Protein AF-A0A7S0AN66-F1 (afdb_monomer_lite)

Radius of gyration: 17.44 Å; chains: 1; bounding box: 39×34×51 Å

Secondary structure (DSSP, 8-state):
-HHHHHTT-PPP-EEEEEEHHHHHHHHHHHHHHHHH-TTT----PPPEEEE------EE--HHHHTTS-----TTEEEEE---HHHHHHHHHHHHHHHTS-S-EEETTTTTT---SEEEEETTTEE---

pLDDT: mean 70.66, std 13.12, range [31.66, 90.0]

Structure (mmCIF, N/CA/C/O backbone):
data_AF-A0A7S0AN66-F1
#
_entry.id   AF-A0A7S0AN66-F1
#
loop_
_atom_site.group_PDB
_atom_site.id
_atom_site.type_symbol
_atom_site.label_atom_id
_atom_site.label_alt_id
_atom_site.label_comp_id
_atom_site.label_asym_id
_atom_site.label_entity_id
_atom_site.label_seq_id
_atom_site.pdbx_PDB_ins_code
_atom_site.Cartn_x
_atom_site.Cartn_y
_atom_site.Cartn_z
_atom_site.occupancy
_atom_site.B_iso_or_equiv
_atom_site.auth_seq_id
_atom_site.auth_comp_id
_atom_site.auth_asym_id
_atom_site.auth_atom_id
_atom_site.pdbx_PDB_model_num
ATOM 1 N N . THR A 1 1 ? 15.566 14.091 -28.778 1.00 51.56 1 THR A N 1
ATOM 2 C CA . THR A 1 1 ? 14.570 13.090 -28.335 1.00 51.56 1 THR A CA 1
ATOM 3 C C . THR A 1 1 ? 14.734 12.847 -26.845 1.00 51.56 1 THR A C 1
ATOM 5 O O . THR A 1 1 ? 15.874 12.754 -26.394 1.00 51.56 1 THR A O 1
ATOM 8 N N . ILE A 1 2 ? 13.638 12.796 -26.076 1.00 57.78 2 ILE A N 1
ATOM 9 C CA . ILE A 1 2 ? 13.640 12.518 -24.620 1.00 57.78 2 ILE A CA 1
ATOM 10 C C . ILE A 1 2 ? 14.412 11.225 -24.291 1.00 57.78 2 ILE A C 1
ATOM 12 O O . ILE A 1 2 ? 15.132 11.173 -23.294 1.00 57.78 2 ILE A O 1
ATOM 16 N N . ASP A 1 3 ? 14.402 10.261 -25.212 1.00 53.38 3 ASP A N 1
ATOM 17 C CA . ASP A 1 3 ? 15.119 8.985 -25.121 1.00 53.38 3 ASP A CA 1
ATOM 18 C C . ASP A 1 3 ? 16.620 9.116 -24.833 1.00 53.38 3 ASP A C 1
ATOM 20 O O . ASP A 1 3 ? 17.189 8.296 -24.112 1.00 53.38 3 ASP A O 1
ATOM 24 N N . HIS A 1 4 ? 17.292 10.162 -25.333 1.00 57.22 4 HIS A N 1
ATOM 25 C CA . HIS A 1 4 ? 18.721 10.334 -25.060 1.00 57.22 4 HIS A CA 1
ATOM 26 C C . HIS A 1 4 ? 18.990 10.820 -23.627 1.00 57.22 4 HIS A C 1
ATOM 28 O O . HIS A 1 4 ? 20.020 10.470 -23.048 1.00 57.22 4 HIS A O 1
ATOM 34 N N . ARG A 1 5 ? 18.057 11.581 -23.036 1.00 57.78 5 ARG A N 1
ATOM 35 C CA . ARG A 1 5 ? 18.139 12.050 -21.643 1.00 57.78 5 ARG A CA 1
ATOM 36 C C . ARG A 1 5 ? 17.802 10.935 -20.651 1.00 57.78 5 ARG A C 1
ATOM 38 O O . ARG A 1 5 ? 18.438 10.852 -19.605 1.00 57.78 5 ARG A O 1
ATOM 45 N N . LEU A 1 6 ? 16.892 10.031 -21.015 1.00 56.91 6 LEU A N 1
ATOM 46 C CA . LEU A 1 6 ? 16.516 8.872 -20.198 1.00 56.91 6 LEU A CA 1
ATOM 47 C C . LEU A 1 6 ? 17.635 7.831 -20.049 1.00 56.91 6 LEU A C 1
ATOM 49 O O . LEU A 1 6 ? 17.667 7.132 -19.044 1.00 56.91 6 LEU A O 1
ATOM 53 N N . LYS A 1 7 ? 18.610 7.774 -20.972 1.00 57.66 7 LYS A N 1
ATOM 54 C CA . LYS A 1 7 ? 19.807 6.915 -20.823 1.00 57.66 7 LYS A CA 1
ATOM 55 C C . LYS A 1 7 ? 20.649 7.233 -19.579 1.00 57.66 7 LYS A C 1
ATOM 57 O O . LYS A 1 7 ? 21.447 6.396 -19.175 1.00 57.66 7 LYS A O 1
ATOM 62 N N . LYS A 1 8 ? 20.495 8.425 -18.988 1.00 66.31 8 LYS A N 1
ATOM 63 C CA . LYS A 1 8 ? 21.171 8.828 -17.741 1.00 66.31 8 LYS A CA 1
ATOM 64 C C . LYS A 1 8 ? 20.313 8.621 -16.488 1.00 66.31 8 LYS A C 1
ATOM 66 O O . LYS A 1 8 ? 20.788 8.888 -15.391 1.00 66.31 8 LYS A O 1
ATOM 71 N N . VAL A 1 9 ? 19.064 8.176 -16.637 1.00 67.75 9 VAL A N 1
ATOM 72 C CA . VAL A 1 9 ? 18.146 7.949 -15.518 1.00 67.75 9 VAL A CA 1
ATOM 73 C C . VAL A 1 9 ? 18.221 6.484 -15.112 1.00 67.75 9 VAL A C 1
ATOM 75 O O . VAL A 1 9 ? 17.801 5.591 -15.849 1.00 67.75 9 VAL A O 1
ATOM 78 N N . VAL A 1 10 ? 18.760 6.236 -13.921 1.00 69.56 10 VAL A N 1
ATOM 79 C CA . VAL A 1 10 ? 18.751 4.905 -13.313 1.00 69.56 10 VAL A CA 1
ATOM 80 C C . VAL A 1 10 ? 17.406 4.712 -12.624 1.00 69.56 10 VAL A C 1
ATOM 82 O O . VAL A 1 10 ? 17.016 5.511 -11.779 1.00 69.56 10 VAL A O 1
ATOM 85 N N . ASN A 1 11 ? 16.694 3.653 -13.000 1.00 71.00 11 ASN A N 1
ATOM 86 C CA . ASN A 1 11 ? 15.450 3.270 -12.345 1.00 71.00 11 ASN A CA 1
ATOM 87 C C . ASN A 1 11 ? 15.750 2.152 -11.352 1.00 71.00 11 ASN A C 1
ATOM 89 O O . ASN A 1 11 ? 16.244 1.095 -11.752 1.00 71.00 11 ASN A O 1
ATOM 93 N N . LEU A 1 12 ? 15.424 2.374 -10.083 1.00 76.75 12 LEU A N 1
ATOM 94 C CA . LEU A 1 12 ? 15.385 1.302 -9.098 1.00 76.75 12 LEU A CA 1
ATOM 95 C C . LEU A 1 12 ? 14.213 0.386 -9.464 1.00 76.75 12 LEU A C 1
ATOM 97 O O . LEU A 1 12 ? 13.079 0.836 -9.569 1.00 76.75 12 LEU A O 1
ATOM 101 N N . ARG A 1 13 ? 14.508 -0.882 -9.760 1.00 82.81 13 ARG A N 1
ATOM 102 C CA . ARG A 1 13 ? 13.503 -1.874 -10.193 1.00 82.81 13 ARG A CA 1
ATOM 103 C C . ARG A 1 13 ? 13.277 -2.987 -9.183 1.00 82.81 13 ARG A C 1
ATOM 105 O O . ARG A 1 13 ? 12.406 -3.824 -9.396 1.00 82.81 13 ARG A O 1
ATOM 112 N N . VAL A 1 14 ? 14.090 -3.022 -8.135 1.00 84.25 14 VAL A N 1
ATOM 113 C CA . VAL A 1 14 ? 14.083 -4.082 -7.135 1.00 84.25 14 VAL A CA 1
ATOM 114 C C . VAL A 1 14 ? 13.731 -3.465 -5.795 1.00 84.25 14 VAL A C 1
ATOM 116 O O . VAL A 1 14 ? 14.448 -2.597 -5.299 1.00 84.25 14 VAL A O 1
ATOM 119 N N . ASN A 1 15 ? 12.626 -3.929 -5.227 1.00 81.94 15 ASN A N 1
ATOM 120 C CA . ASN A 1 15 ? 12.164 -3.558 -3.908 1.00 81.94 15 ASN A CA 1
ATOM 121 C C . ASN A 1 15 ? 12.610 -4.635 -2.909 1.00 81.94 15 ASN A C 1
ATOM 123 O O . ASN A 1 15 ? 12.195 -5.795 -2.978 1.00 81.94 15 ASN A O 1
ATOM 127 N N . TYR A 1 16 ? 13.498 -4.252 -1.996 1.00 83.25 16 TYR A N 1
ATOM 128 C CA . TYR A 1 16 ? 14.063 -5.152 -0.984 1.00 83.25 16 TYR A CA 1
ATOM 129 C C . TYR A 1 16 ? 13.206 -5.236 0.284 1.00 83.25 16 TYR A C 1
ATOM 131 O O . TYR A 1 16 ? 13.480 -6.051 1.160 1.00 83.25 16 TYR A O 1
ATOM 139 N N . ARG A 1 17 ? 12.190 -4.377 0.395 1.00 80.62 17 ARG A N 1
ATOM 140 C CA . ARG A 1 17 ? 11.507 -4.074 1.656 1.00 80.62 17 ARG A CA 1
ATOM 141 C C . ARG A 1 17 ? 10.057 -4.545 1.638 1.00 80.62 17 ARG A C 1
ATOM 143 O O . ARG A 1 17 ? 9.596 -5.195 2.572 1.00 80.62 17 ARG A O 1
ATOM 150 N N . THR A 1 18 ? 9.384 -4.300 0.520 1.00 82.62 18 THR A N 1
ATOM 151 C CA . THR A 1 18 ? 7.982 -4.647 0.279 1.00 82.62 18 THR A CA 1
ATOM 152 C C . THR A 1 18 ? 7.837 -6.119 -0.098 1.00 82.62 18 THR A C 1
ATOM 154 O O . THR A 1 18 ? 8.640 -6.657 -0.864 1.00 82.62 18 THR A O 1
ATOM 157 N N . THR A 1 19 ? 6.790 -6.776 0.405 1.00 84.88 19 THR A N 1
ATOM 158 C CA . THR A 1 19 ? 6.455 -8.142 -0.012 1.00 84.88 19 THR A CA 1
ATOM 159 C C . THR A 1 19 ? 5.903 -8.168 -1.438 1.00 84.88 19 THR A C 1
ATOM 161 O O . THR A 1 19 ? 5.324 -7.201 -1.939 1.00 84.88 19 THR A O 1
ATOM 164 N N . LYS A 1 20 ? 6.061 -9.308 -2.108 1.00 84.69 20 LYS A N 1
ATOM 165 C CA . LYS A 1 20 ? 5.606 -9.528 -3.485 1.00 84.69 20 LYS A CA 1
ATOM 166 C C . LYS A 1 20 ? 4.133 -9.195 -3.717 1.00 84.69 20 LYS A C 1
ATOM 168 O O . LYS A 1 20 ? 3.804 -8.629 -4.758 1.00 84.69 20 LYS A O 1
ATOM 173 N N . ASP A 1 21 ? 3.262 -9.507 -2.765 1.00 82.81 21 ASP A N 1
ATOM 174 C CA . ASP A 1 21 ? 1.823 -9.286 -2.902 1.00 82.81 21 ASP A CA 1
ATOM 175 C C . ASP A 1 21 ? 1.427 -7.817 -2.758 1.00 82.81 21 ASP A C 1
ATOM 177 O O . ASP A 1 21 ? 0.683 -7.310 -3.599 1.00 82.81 21 ASP A O 1
ATOM 181 N N . ILE A 1 22 ? 1.995 -7.103 -1.780 1.00 82.88 22 ILE A N 1
ATOM 182 C CA . ILE A 1 22 ? 1.806 -5.649 -1.653 1.00 82.88 22 ILE A CA 1
ATOM 183 C C . ILE A 1 22 ? 2.322 -4.959 -2.921 1.00 82.88 22 ILE A C 1
ATOM 185 O O . ILE A 1 22 ? 1.635 -4.125 -3.513 1.00 82.88 22 ILE A O 1
ATOM 189 N N . LEU A 1 23 ? 3.490 -5.375 -3.424 1.00 86.56 23 LEU A N 1
ATOM 190 C CA . LEU A 1 23 ? 4.045 -4.800 -4.644 1.00 86.56 23 LEU A CA 1
ATOM 191 C C . LEU A 1 23 ? 3.202 -5.120 -5.889 1.00 86.56 23 LEU A C 1
ATOM 193 O O . LEU A 1 23 ? 3.103 -4.308 -6.812 1.00 86.56 23 LEU A O 1
ATOM 197 N N . LYS A 1 24 ? 2.562 -6.291 -5.935 1.00 86.31 24 LYS A N 1
ATOM 198 C CA . LYS A 1 24 ? 1.619 -6.644 -7.001 1.00 86.31 24 LYS A CA 1
ATOM 199 C C . LYS A 1 24 ? 0.404 -5.716 -6.990 1.00 86.31 24 LYS A C 1
ATOM 201 O O . LYS A 1 24 ? 0.005 -5.253 -8.058 1.00 86.31 24 LYS A O 1
ATOM 206 N N . VAL A 1 25 ? -0.149 -5.414 -5.813 1.00 84.75 25 VAL A N 1
ATOM 207 C CA . VAL A 1 25 ? -1.238 -4.435 -5.666 1.00 84.75 25 VAL A CA 1
ATOM 208 C C . VAL A 1 25 ? -0.781 -3.055 -6.146 1.00 84.75 25 VAL A C 1
ATOM 210 O O . VAL A 1 25 ? -1.435 -2.475 -7.011 1.00 84.75 25 VAL A O 1
ATOM 213 N N . ALA A 1 26 ? 0.381 -2.574 -5.696 1.00 84.25 26 ALA A N 1
ATOM 214 C CA . ALA A 1 26 ? 0.923 -1.276 -6.106 1.00 84.25 26 ALA A CA 1
ATOM 215 C C . ALA A 1 26 ? 1.132 -1.172 -7.632 1.00 84.25 26 ALA A C 1
ATOM 217 O O . ALA A 1 26 ? 0.709 -0.205 -8.269 1.00 84.25 26 ALA A O 1
ATOM 218 N N . ASN A 1 27 ? 1.708 -2.206 -8.254 1.00 87.81 27 ASN A N 1
ATOM 219 C CA . ASN A 1 27 ? 1.865 -2.274 -9.709 1.00 87.81 27 ASN A CA 1
ATOM 220 C C . ASN A 1 27 ? 0.511 -2.234 -10.446 1.00 87.81 27 ASN A C 1
ATOM 222 O O . ASN A 1 27 ? 0.407 -1.607 -11.502 1.00 87.81 27 ASN A O 1
ATOM 226 N N . ASN A 1 28 ? -0.533 -2.867 -9.901 1.00 87.94 28 ASN A N 1
ATOM 227 C CA . ASN A 1 28 ? -1.877 -2.824 -10.483 1.00 87.94 28 ASN A CA 1
ATOM 228 C C . ASN A 1 28 ? -2.519 -1.434 -10.360 1.00 87.94 28 ASN A C 1
ATOM 230 O O . ASN A 1 28 ? -3.167 -0.984 -11.306 1.00 87.94 28 ASN A O 1
ATOM 234 N N . VAL A 1 29 ? -2.314 -0.730 -9.240 1.00 85.88 29 VAL A N 1
ATOM 235 C CA . VAL A 1 29 ? -2.763 0.664 -9.077 1.00 85.88 29 VAL A CA 1
ATOM 236 C C . VAL A 1 29 ? -2.130 1.553 -10.147 1.00 85.88 29 VAL A C 1
ATOM 238 O O . VAL A 1 29 ? -2.837 2.319 -10.803 1.00 85.88 29 VAL A O 1
ATOM 241 N N . ILE A 1 30 ? -0.828 1.394 -10.410 1.00 86.00 30 ILE A N 1
ATOM 242 C CA . ILE A 1 30 ? -0.126 2.115 -11.486 1.00 86.00 30 ILE A CA 1
ATOM 243 C C . ILE A 1 30 ? -0.729 1.789 -12.859 1.00 86.00 30 ILE A C 1
ATOM 245 O O . ILE A 1 30 ? -0.926 2.694 -13.671 1.00 86.00 30 ILE A O 1
ATOM 249 N N . ASP A 1 31 ? -1.042 0.521 -13.137 1.00 87.25 31 ASP A N 1
ATOM 250 C CA . ASP A 1 31 ? -1.662 0.123 -14.406 1.00 87.25 31 ASP A CA 1
ATOM 251 C C . ASP A 1 31 ? -3.042 0.775 -14.601 1.00 87.25 31 ASP A C 1
ATOM 253 O O . ASP A 1 31 ? -3.357 1.250 -15.695 1.00 87.25 31 ASP A O 1
ATOM 257 N N . VAL A 1 32 ? -3.861 0.836 -13.546 1.00 88.31 32 VAL A N 1
ATOM 258 C CA . VAL A 1 32 ? -5.161 1.528 -13.568 1.00 88.31 32 VAL A CA 1
ATOM 259 C C . VAL A 1 32 ? -4.971 3.033 -13.757 1.00 88.31 32 VAL A C 1
ATOM 261 O O . VAL A 1 32 ? -5.633 3.634 -14.606 1.00 88.31 32 VAL A O 1
ATOM 264 N N . ALA A 1 33 ? -4.035 3.641 -13.027 1.00 84.81 33 ALA A N 1
ATOM 265 C CA . ALA A 1 33 ? -3.742 5.065 -13.123 1.00 84.81 33 ALA A CA 1
ATOM 266 C C . ALA A 1 33 ? -3.265 5.452 -14.531 1.00 84.81 33 ALA A C 1
ATOM 268 O O . ALA A 1 33 ? -3.733 6.447 -15.077 1.00 84.81 33 ALA A O 1
ATOM 269 N N . LYS A 1 34 ? -2.422 4.633 -15.173 1.00 87.25 34 LYS A N 1
ATOM 270 C CA . LYS A 1 34 ? -1.991 4.842 -16.567 1.00 87.25 34 LYS A CA 1
ATOM 271 C C . LYS A 1 34 ? -3.149 4.789 -17.556 1.00 87.25 34 LYS A C 1
ATOM 273 O O . LYS A 1 34 ? -3.183 5.583 -18.489 1.00 87.25 34 LYS A O 1
ATOM 278 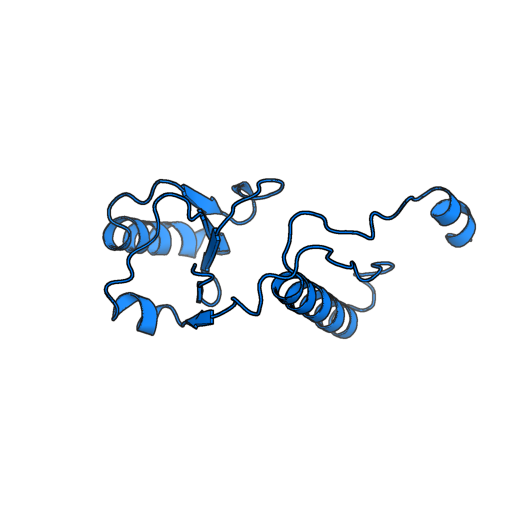N N . LYS A 1 35 ? -4.104 3.873 -17.364 1.00 88.06 35 LYS A N 1
ATOM 279 C CA . LYS A 1 35 ? -5.303 3.796 -18.216 1.00 88.06 35 LYS A CA 1
ATOM 280 C C . LYS A 1 35 ? -6.194 5.026 -18.050 1.00 88.06 35 LYS A C 1
ATOM 282 O O . LYS A 1 35 ? -6.742 5.510 -19.034 1.00 88.06 35 LYS A O 1
ATOM 287 N N . LYS A 1 36 ? -6.341 5.521 -16.818 1.00 90.00 36 LYS A N 1
ATOM 288 C CA . LYS A 1 36 ? -7.223 6.652 -16.494 1.00 90.00 36 LYS A CA 1
ATOM 289 C C . LYS A 1 36 ? -6.593 8.014 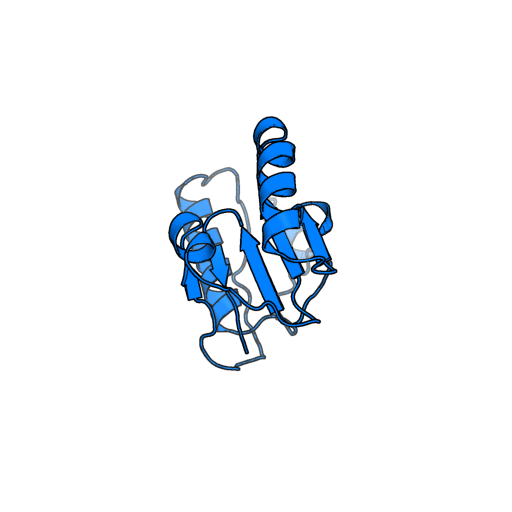-16.810 1.00 90.00 36 LYS A C 1
ATOM 291 O O . LYS A 1 36 ? -7.303 8.932 -17.206 1.00 90.00 36 LYS A O 1
ATOM 296 N N . PHE A 1 37 ? -5.273 8.133 -16.675 1.00 86.88 37 PHE A N 1
ATOM 297 C CA . PHE A 1 37 ? -4.510 9.372 -16.854 1.00 86.88 37 PHE A CA 1
ATOM 298 C C . PHE A 1 37 ? -3.296 9.158 -17.781 1.00 86.88 37 PHE A C 1
ATOM 300 O O . PHE A 1 37 ? -2.147 9.320 -17.359 1.00 86.88 37 PHE A O 1
ATOM 307 N N . PRO A 1 38 ? -3.517 8.811 -19.063 1.00 79.19 38 PRO A N 1
ATOM 308 C CA . PRO A 1 38 ? -2.455 8.359 -19.970 1.00 79.19 38 PRO A CA 1
ATOM 309 C C . PRO A 1 38 ? -1.356 9.399 -20.220 1.00 79.19 38 PRO A C 1
ATOM 311 O O . PRO A 1 38 ? -0.204 9.036 -20.438 1.00 79.19 38 PRO A O 1
ATOM 314 N N . ASN A 1 39 ? -1.682 10.691 -20.132 1.00 83.50 39 ASN A N 1
ATOM 315 C CA . ASN A 1 39 ? -0.727 11.780 -20.360 1.00 83.50 39 ASN A CA 1
ATOM 316 C C . ASN A 1 39 ? -0.008 12.245 -19.082 1.00 83.50 39 ASN A C 1
ATOM 318 O O . ASN A 1 39 ? 0.962 12.994 -19.174 1.00 83.50 39 ASN A O 1
ATOM 322 N N . ALA A 1 40 ? -0.472 11.820 -17.900 1.00 83.00 40 ALA A N 1
ATOM 323 C CA . ALA A 1 40 ? 0.117 12.210 -16.617 1.00 83.00 40 ALA A CA 1
ATOM 324 C C . ALA A 1 40 ? 1.266 11.280 -16.194 1.00 83.00 40 ALA A C 1
ATOM 326 O O . ALA A 1 40 ? 2.163 11.694 -15.465 1.00 83.00 40 ALA A O 1
ATOM 327 N N . ILE A 1 41 ? 1.260 10.027 -16.663 1.00 78.00 41 ILE A N 1
ATOM 328 C CA . ILE A 1 41 ? 2.240 9.004 -16.282 1.00 78.00 41 ILE A CA 1
ATOM 329 C C . ILE A 1 41 ? 3.019 8.578 -17.526 1.00 78.00 41 ILE A C 1
ATOM 331 O O . ILE A 1 41 ? 2.631 7.648 -18.228 1.00 78.00 41 ILE A O 1
ATOM 335 N N . GLN A 1 42 ? 4.140 9.251 -17.798 1.00 71.25 42 GLN A N 1
ATOM 336 C CA . GLN A 1 42 ? 4.953 8.958 -18.983 1.00 71.25 42 GLN A CA 1
ATOM 337 C C . GLN A 1 42 ? 5.684 7.619 -18.860 1.00 71.25 42 GLN A C 1
ATOM 339 O O . GLN A 1 42 ? 5.475 6.715 -19.669 1.00 71.25 42 GLN A O 1
ATOM 344 N N . HIS A 1 43 ? 6.550 7.469 -17.853 1.00 70.81 43 HIS A N 1
ATOM 345 C CA . HIS A 1 43 ? 7.433 6.311 -17.725 1.00 70.81 43 HIS A CA 1
ATOM 346 C C . HIS A 1 43 ? 7.506 5.824 -16.283 1.00 70.81 43 HIS A C 1
ATOM 348 O O . HIS A 1 43 ? 8.141 6.438 -15.435 1.00 70.81 43 HIS A O 1
ATOM 354 N N . VAL A 1 44 ? 6.878 4.676 -16.036 1.00 73.44 44 VAL A N 1
ATOM 355 C CA . VAL A 1 44 ? 7.008 3.920 -14.788 1.00 73.44 44 VAL A CA 1
ATOM 356 C C . VAL A 1 44 ? 7.201 2.462 -15.172 1.00 73.44 44 VAL A C 1
ATOM 358 O O . VAL A 1 44 ? 6.312 1.867 -15.793 1.00 73.44 44 VAL A O 1
ATOM 361 N N . ALA A 1 45 ? 8.375 1.913 -14.874 1.00 78.19 45 ALA A N 1
ATOM 362 C CA . ALA A 1 45 ? 8.623 0.483 -15.000 1.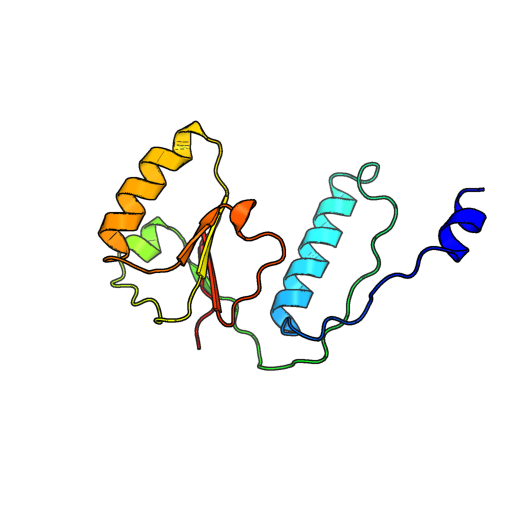00 78.19 45 ALA A CA 1
ATOM 363 C C . ALA A 1 45 ? 8.010 -0.233 -13.792 1.00 78.19 45 ALA A C 1
ATOM 365 O O . ALA A 1 45 ? 8.018 0.311 -12.693 1.00 78.19 45 ALA A O 1
ATOM 366 N N . LYS A 1 46 ? 7.488 -1.444 -13.996 1.00 82.50 46 LYS A N 1
ATOM 367 C CA . LYS A 1 46 ? 7.041 -2.272 -12.873 1.00 82.50 46 LYS A CA 1
ATOM 368 C C . LYS A 1 46 ? 8.244 -2.684 -12.034 1.00 82.50 46 LYS A C 1
ATOM 370 O O . LYS A 1 46 ? 9.269 -3.092 -12.587 1.00 82.50 46 LYS A O 1
ATOM 375 N N . GLU A 1 47 ? 8.095 -2.595 -10.723 1.00 85.56 47 GLU A N 1
ATOM 376 C CA . GLU A 1 47 ? 9.090 -3.078 -9.771 1.00 85.56 47 GLU A CA 1
ATOM 377 C C . GLU A 1 47 ? 8.896 -4.571 -9.484 1.00 85.56 47 GLU A C 1
ATOM 379 O O . GLU A 1 47 ? 7.807 -5.127 -9.665 1.00 85.56 47 GLU A O 1
ATOM 384 N N . GLN A 1 48 ? 9.961 -5.211 -9.004 1.00 86.12 48 GLN A N 1
ATOM 385 C CA . GLN A 1 48 ? 9.983 -6.597 -8.546 1.00 86.12 48 GLN A CA 1
ATOM 386 C C . GLN A 1 48 ? 10.386 -6.663 -7.072 1.00 86.12 48 GLN A C 1
ATOM 388 O O . GLN A 1 48 ? 11.275 -5.934 -6.640 1.00 86.12 48 GLN A O 1
ATOM 393 N N . ALA A 1 49 ? 9.757 -7.556 -6.310 1.00 85.38 49 ALA A N 1
ATOM 394 C CA . ALA A 1 49 ? 10.084 -7.794 -4.908 1.00 85.38 49 ALA A CA 1
ATOM 395 C C . ALA A 1 49 ? 10.976 -9.029 -4.771 1.00 85.38 49 ALA A C 1
ATOM 397 O O . ALA A 1 49 ? 10.790 -10.009 -5.495 1.00 85.38 49 ALA A O 1
ATOM 398 N N . ILE A 1 50 ? 11.890 -9.003 -3.801 1.00 83.69 50 ILE A N 1
ATOM 399 C CA . ILE A 1 50 ? 12.645 -10.198 -3.383 1.00 83.69 50 ILE A CA 1
ATOM 400 C C . ILE A 1 50 ? 11.920 -10.941 -2.253 1.00 83.69 50 ILE A C 1
ATOM 402 O O . ILE A 1 50 ? 11.972 -12.166 -2.176 1.00 83.69 50 ILE A O 1
ATOM 406 N N . LYS A 1 51 ? 11.236 -10.204 -1.373 1.00 80.31 51 LYS A N 1
ATOM 407 C CA . LYS A 1 51 ? 10.598 -10.738 -0.167 1.00 80.31 51 LYS A CA 1
ATOM 408 C C . LYS A 1 51 ? 9.253 -11.388 -0.517 1.00 80.31 51 LYS A C 1
ATOM 410 O O . LYS A 1 51 ? 8.347 -10.715 -1.008 1.00 80.31 51 LYS A O 1
ATOM 415 N N . ASP A 1 52 ? 9.107 -12.680 -0.235 1.00 77.62 52 ASP A N 1
ATOM 416 C CA . ASP A 1 52 ? 7.857 -13.432 -0.400 1.00 77.62 52 ASP A CA 1
ATOM 417 C C . ASP A 1 52 ? 7.461 -14.039 0.954 1.00 77.62 52 ASP A C 1
ATOM 419 O O . ASP A 1 52 ? 8.097 -14.974 1.435 1.00 77.62 52 ASP A O 1
ATOM 423 N N . LEU A 1 53 ? 6.470 -13.432 1.612 1.00 73.44 53 LEU A N 1
ATOM 424 C CA . LEU A 1 53 ? 5.933 -13.872 2.909 1.00 73.44 53 LEU A CA 1
ATOM 425 C C . LEU A 1 53 ? 4.467 -14.328 2.799 1.00 73.44 53 LEU A C 1
ATOM 427 O O . LEU A 1 53 ? 3.792 -14.460 3.821 1.00 73.44 53 LEU A O 1
ATOM 431 N N . GLY A 1 54 ? 3.974 -14.544 1.574 1.00 66.75 54 GLY A N 1
ATOM 432 C CA . GLY A 1 54 ? 2.567 -14.817 1.290 1.00 66.75 54 GLY A CA 1
ATOM 433 C C . GLY A 1 54 ? 1.664 -13.577 1.307 1.00 66.75 54 GLY A C 1
ATOM 434 O O . GLY A 1 54 ? 2.069 -12.478 1.702 1.00 66.75 54 GLY A O 1
ATOM 435 N N . PHE A 1 55 ? 0.418 -13.781 0.866 1.00 62.94 55 PHE A N 1
ATOM 436 C CA . PHE A 1 55 ? -0.571 -12.721 0.691 1.00 62.94 55 PHE A CA 1
ATOM 437 C C . PHE A 1 55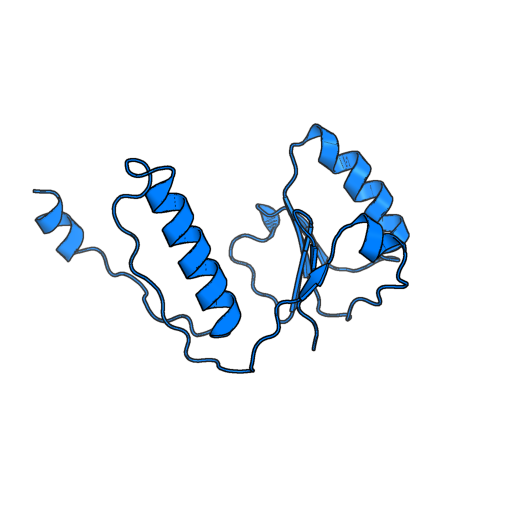 ? -1.106 -12.265 2.047 1.00 62.94 55 PHE A C 1
ATOM 439 O O . PHE A 1 55 ? -1.763 -13.033 2.746 1.00 62.94 55 PHE A O 1
ATOM 446 N N . LYS A 1 56 ? -0.833 -11.008 2.400 1.00 68.62 56 LYS A N 1
ATOM 447 C CA . LYS A 1 56 ? -1.209 -10.429 3.697 1.00 68.62 56 LYS A CA 1
ATOM 448 C C . LYS A 1 56 ? -2.051 -9.162 3.582 1.00 68.62 56 LYS A C 1
ATOM 450 O O . LYS A 1 56 ? -2.030 -8.345 4.483 1.00 68.62 56 LYS A O 1
ATOM 455 N N . VAL A 1 57 ? -2.763 -8.957 2.475 1.00 67.06 57 VAL A N 1
ATOM 456 C CA . VAL A 1 57 ? -3.616 -7.769 2.309 1.00 67.06 57 VAL A CA 1
ATOM 457 C C . VAL A 1 57 ? -5.065 -8.151 2.590 1.00 67.06 57 VAL A C 1
ATOM 459 O O . VAL A 1 57 ? -5.665 -8.881 1.805 1.00 67.06 57 VAL A O 1
ATOM 462 N N . THR A 1 58 ? -5.643 -7.646 3.677 1.00 70.31 58 THR A N 1
ATOM 463 C CA . THR A 1 58 ? -7.067 -7.840 3.988 1.00 70.31 58 THR A CA 1
ATOM 464 C C . THR A 1 58 ? -7.817 -6.546 3.746 1.00 70.31 58 THR A C 1
ATOM 466 O O . THR A 1 58 ? -7.440 -5.520 4.292 1.00 70.31 58 THR A O 1
ATOM 469 N N . LEU A 1 59 ? -8.894 -6.580 2.962 1.00 70.69 59 LEU A N 1
ATOM 470 C CA . LEU A 1 59 ? -9.803 -5.443 2.845 1.00 70.69 59 LEU A CA 1
ATOM 471 C C . LEU A 1 59 ? -10.885 -5.543 3.927 1.00 70.69 59 LEU A C 1
ATOM 473 O O . LEU A 1 59 ? -11.616 -6.527 4.004 1.00 70.69 59 LEU A O 1
ATOM 477 N N . CYS A 1 60 ? -10.999 -4.497 4.721 1.00 70.12 60 CYS A N 1
ATOM 478 C CA . CYS A 1 60 ? -12.039 -4.220 5.688 1.00 70.12 60 CYS A CA 1
ATOM 479 C C . CYS A 1 60 ? -12.694 -2.874 5.320 1.00 70.12 60 CYS A C 1
ATOM 481 O O . CYS A 1 60 ? -12.123 -2.044 4.615 1.00 70.12 60 CYS A O 1
ATOM 483 N N . TYR A 1 61 ? -13.921 -2.641 5.761 1.00 72.50 61 TYR A N 1
ATOM 484 C CA . TYR A 1 61 ? -14.575 -1.338 5.621 1.00 72.50 61 TYR A CA 1
ATOM 485 C C . TYR A 1 61 ? -14.633 -0.679 6.990 1.00 72.50 61 TYR A C 1
ATOM 487 O O . TYR A 1 61 ? -14.736 -1.389 7.985 1.00 72.50 61 TYR A O 1
ATOM 495 N N . TRP A 1 62 ? -14.589 0.653 7.048 1.00 68.75 62 TRP A N 1
ATOM 496 C CA . TRP A 1 62 ? -14.583 1.388 8.318 1.00 68.75 62 TRP A CA 1
ATOM 497 C C . TRP A 1 62 ? -15.756 0.991 9.221 1.00 68.75 62 TRP A C 1
ATOM 499 O O . TRP A 1 62 ? -15.543 0.617 10.367 1.00 68.75 62 TRP A O 1
ATOM 509 N N . ASP A 1 63 ? -16.969 0.931 8.668 1.00 72.12 63 ASP A N 1
ATOM 510 C CA . ASP A 1 63 ? -18.167 0.535 9.418 1.00 72.12 63 ASP A CA 1
ATOM 511 C C . ASP A 1 63 ? -18.069 -0.885 9.995 1.00 72.12 63 ASP A C 1
ATOM 513 O O . ASP A 1 63 ? -18.599 -1.152 11.071 1.00 72.12 63 ASP A O 1
ATOM 517 N N . ASN A 1 64 ? -17.373 -1.790 9.299 1.00 71.50 64 ASN A N 1
ATOM 518 C CA . ASN A 1 64 ? -17.121 -3.148 9.779 1.00 71.50 64 ASN A CA 1
ATOM 519 C C . ASN A 1 64 ? -15.999 -3.164 10.825 1.00 71.50 64 ASN A C 1
ATOM 521 O O . ASN A 1 64 ? -16.111 -3.875 11.817 1.00 71.50 64 ASN A O 1
ATOM 525 N N . ALA A 1 65 ? -14.942 -2.371 10.626 1.00 68.44 65 ALA A N 1
ATOM 526 C CA . ALA A 1 65 ? -13.828 -2.247 11.559 1.00 68.44 65 ALA A CA 1
ATOM 527 C C . ALA A 1 65 ? -14.299 -1.698 12.913 1.00 68.44 65 ALA A C 1
ATOM 529 O O . ALA A 1 65 ? -13.948 -2.253 13.947 1.00 68.44 65 ALA A O 1
ATOM 530 N N . MET A 1 66 ? -15.177 -0.692 12.910 1.00 68.75 66 MET A N 1
ATOM 531 C CA . MET A 1 66 ? -15.757 -0.101 14.123 1.00 68.75 66 MET A CA 1
ATOM 532 C C . MET A 1 66 ? -16.662 -1.063 14.904 1.00 68.75 66 MET A C 1
ATOM 534 O O . MET A 1 66 ? -16.861 -0.885 16.102 1.00 68.75 66 MET A O 1
ATOM 538 N N . GLN A 1 67 ? -17.217 -2.082 14.241 1.00 71.38 67 GLN A N 1
ATOM 539 C CA . GLN A 1 67 ? -18.005 -3.139 14.886 1.00 71.38 67 GLN A CA 1
ATOM 540 C C . GLN A 1 67 ? -17.133 -4.252 15.476 1.00 71.38 67 GLN A C 1
ATOM 542 O O . GLN A 1 67 ? -17.630 -5.094 16.223 1.00 71.38 67 GLN A O 1
ATOM 547 N N . THR A 1 68 ? -15.845 -4.272 15.139 1.00 63.19 68 THR A N 1
ATOM 548 C CA . THR A 1 68 ? -14.877 -5.218 15.686 1.00 63.19 68 THR A CA 1
ATOM 549 C C . THR A 1 68 ? -14.037 -4.542 16.763 1.00 63.19 68 THR A C 1
ATOM 551 O O . THR A 1 68 ? -13.611 -3.399 16.604 1.00 63.19 68 THR A O 1
ATOM 554 N N . GLU A 1 69 ? -13.738 -5.256 17.848 1.00 58.19 69 GLU A N 1
ATOM 555 C CA . GLU A 1 69 ? -12.624 -4.887 18.727 1.00 58.19 69 GLU A CA 1
ATOM 556 C C . GLU A 1 69 ? -11.318 -5.189 17.980 1.00 58.19 69 GLU A C 1
ATOM 558 O O . GLU A 1 69 ? -10.692 -6.232 18.171 1.00 58.19 69 GLU A O 1
ATOM 563 N N . ALA A 1 70 ? -10.946 -4.326 17.033 1.00 59.75 70 ALA A N 1
ATOM 564 C CA . ALA A 1 70 ? -9.685 -4.476 16.328 1.00 59.75 70 ALA A CA 1
ATOM 565 C C . ALA A 1 70 ? -8.540 -4.184 17.304 1.00 59.75 70 ALA A C 1
ATOM 567 O O . ALA A 1 70 ? -8.375 -3.060 17.776 1.00 59.75 70 ALA A O 1
ATOM 568 N N . SER A 1 71 ? -7.740 -5.202 17.612 1.00 57.75 71 SER A N 1
ATOM 569 C CA . SER A 1 71 ? -6.481 -5.026 18.327 1.00 57.75 71 SER A CA 1
ATOM 570 C C . SER A 1 71 ? -5.371 -4.744 17.323 1.00 57.75 71 SER A C 1
ATOM 572 O O . SER A 1 71 ? -5.034 -5.611 16.512 1.00 57.75 71 SER A O 1
ATOM 574 N N . PHE A 1 72 ? -4.789 -3.553 17.394 1.00 65.88 72 PHE A N 1
ATOM 575 C CA . PHE A 1 72 ? -3.603 -3.216 16.619 1.00 65.88 72 PHE A CA 1
ATOM 576 C C . PHE A 1 72 ? -2.342 -3.674 17.358 1.00 65.88 72 PHE A C 1
ATOM 578 O O . PHE A 1 72 ? -2.250 -3.602 18.586 1.00 65.88 72 PHE A O 1
ATOM 585 N N . GLY A 1 73 ? -1.376 -4.197 16.608 1.00 62.53 73 GLY A N 1
ATOM 586 C CA . GLY A 1 73 ? -0.079 -4.596 17.147 1.00 62.53 73 GLY A CA 1
ATOM 587 C C . GLY A 1 73 ? 0.778 -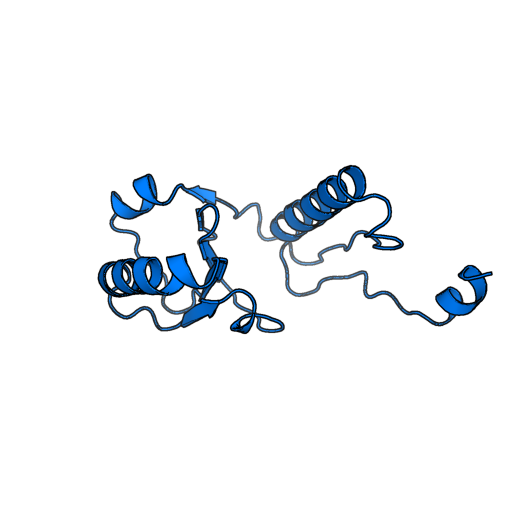3.376 17.486 1.00 62.53 73 GLY A C 1
ATOM 588 O O . GLY A 1 73 ? 0.744 -2.378 16.780 1.00 62.53 73 GLY A O 1
ATOM 589 N N . THR A 1 74 ? 1.640 -3.473 18.502 1.00 64.81 74 THR A N 1
ATOM 590 C CA . THR A 1 74 ? 2.466 -2.345 18.994 1.00 64.81 74 THR A CA 1
ATOM 591 C C . THR A 1 74 ? 3.407 -1.713 17.957 1.00 64.81 74 THR A C 1
ATOM 593 O O . THR A 1 74 ? 3.938 -0.634 18.201 1.00 64.81 74 THR A O 1
ATOM 596 N N . ASN A 1 75 ? 3.628 -2.377 16.818 1.00 69.88 75 ASN A N 1
ATOM 597 C CA . ASN A 1 75 ? 4.524 -1.943 15.742 1.00 69.88 75 ASN A CA 1
ATOM 598 C C . ASN A 1 75 ? 3.782 -1.616 14.431 1.00 69.88 75 ASN A C 1
ATOM 600 O O . ASN A 1 75 ? 4.420 -1.516 13.383 1.00 69.88 75 ASN A O 1
ATOM 604 N N . GLN A 1 76 ? 2.452 -1.498 14.463 1.00 75.06 76 GLN A N 1
ATOM 605 C CA . GLN A 1 76 ? 1.674 -1.098 13.292 1.00 75.06 76 GLN A CA 1
ATOM 606 C C . GLN A 1 76 ? 1.745 0.420 13.085 1.00 75.06 76 GLN A C 1
ATOM 608 O O . GLN A 1 76 ? 1.823 1.197 14.031 1.00 75.06 76 GLN A O 1
ATOM 613 N N . ALA A 1 77 ? 1.720 0.870 11.838 1.00 77.44 77 ALA A N 1
ATOM 614 C CA . ALA A 1 77 ? 1.458 2.268 11.523 1.00 77.44 77 ALA A CA 1
ATOM 615 C C . ALA A 1 77 ? 0.096 2.396 10.861 1.00 77.44 77 ALA A C 1
ATOM 617 O O . ALA A 1 77 ? -0.273 1.598 10.000 1.00 77.44 77 ALA A O 1
ATOM 618 N N . LEU A 1 78 ? -0.648 3.421 11.246 1.00 78.00 78 LEU A N 1
ATOM 619 C CA . LEU A 1 78 ? -1.938 3.729 10.663 1.00 78.00 78 LEU A CA 1
ATOM 620 C C . LEU A 1 78 ? -1.783 4.946 9.777 1.00 78.00 78 LEU A C 1
ATOM 622 O O . LEU A 1 78 ? -1.430 6.024 10.246 1.00 78.00 78 LEU A O 1
ATOM 626 N N . ILE A 1 79 ? -2.013 4.748 8.484 1.00 78.56 79 ILE A N 1
ATOM 627 C CA . ILE A 1 79 ? -1.874 5.787 7.475 1.00 78.56 79 ILE A CA 1
ATOM 628 C C . ILE A 1 79 ? -3.266 6.177 7.005 1.00 78.56 79 ILE A C 1
ATOM 630 O O . ILE A 1 79 ? -4.022 5.325 6.549 1.00 78.56 79 ILE A O 1
ATOM 634 N N . PHE A 1 80 ? -3.616 7.454 7.081 1.00 74.75 80 PHE A N 1
ATOM 635 C CA . PHE A 1 80 ? -4.881 7.947 6.540 1.00 74.75 80 PHE A CA 1
ATOM 636 C C . PHE A 1 80 ? -4.646 8.887 5.355 1.00 74.75 80 PHE A C 1
ATOM 638 O O . PHE A 1 80 ? -3.623 9.569 5.252 1.00 74.75 80 PHE A O 1
ATOM 645 N N . SER A 1 81 ? -5.610 8.918 4.437 1.00 71.44 81 SER A N 1
ATOM 646 C CA . SER A 1 81 ? -5.655 9.889 3.346 1.00 71.44 81 SER A CA 1
ATOM 647 C C . SER A 1 81 ? -7.038 10.522 3.339 1.00 71.44 81 SER A C 1
ATOM 649 O O . SER A 1 81 ? -8.029 9.849 3.065 1.00 71.44 81 SER A O 1
ATOM 651 N N . SER A 1 82 ? -7.118 11.804 3.691 1.00 64.38 82 SER A N 1
ATOM 652 C CA . SER A 1 82 ? -8.377 12.542 3.715 1.00 64.38 82 SER A CA 1
ATOM 653 C C . SER A 1 82 ? -8.202 13.928 3.095 1.00 64.38 82 SER A C 1
ATOM 655 O O . SER A 1 82 ? -7.085 14.398 2.888 1.00 64.38 82 SER A O 1
ATOM 657 N N . ASN A 1 83 ? -9.320 14.573 2.768 1.00 62.12 83 ASN A N 1
ATOM 658 C CA . ASN A 1 83 ? -9.319 16.008 2.511 1.00 62.12 83 ASN A CA 1
ATOM 659 C C . ASN A 1 83 ? -9.411 16.723 3.869 1.00 62.12 83 ASN A C 1
ATOM 661 O O . ASN A 1 83 ? -10.235 16.314 4.686 1.00 62.12 83 ASN A O 1
ATOM 665 N N . GLU A 1 84 ? -8.655 17.809 4.062 1.00 55.09 84 GLU A N 1
ATOM 666 C CA . GLU A 1 84 ? -8.459 18.554 5.330 1.00 55.09 84 GLU A CA 1
ATOM 667 C C . GLU A 1 84 ? -9.719 18.694 6.222 1.00 55.09 84 GLU A C 1
ATOM 669 O O . GLU A 1 84 ? -9.643 18.600 7.441 1.00 55.09 84 GLU A O 1
ATOM 674 N N . ALA A 1 85 ? -10.912 18.864 5.636 1.00 52.53 85 ALA A N 1
ATOM 675 C CA . ALA A 1 85 ? -12.173 19.026 6.374 1.00 52.53 85 ALA A CA 1
ATOM 676 C C . ALA A 1 85 ? -12.760 17.736 6.998 1.00 52.53 85 ALA A C 1
ATOM 678 O O . ALA A 1 85 ? -13.605 17.819 7.887 1.00 52.53 85 ALA A O 1
ATOM 679 N N . GLN A 1 86 ? -12.379 16.547 6.523 1.00 58.97 86 GLN A N 1
ATOM 680 C CA . GLN A 1 86 ? -12.792 15.254 7.100 1.00 58.97 86 GLN A CA 1
ATOM 681 C C . GLN A 1 86 ? -11.773 14.715 8.106 1.00 58.97 86 GLN A C 1
ATOM 683 O O . GLN A 1 86 ? -12.106 13.841 8.906 1.00 58.97 86 GLN A O 1
ATOM 688 N N . GLU A 1 87 ? -10.567 15.271 8.077 1.00 61.06 87 GLU A N 1
ATOM 689 C CA . GLU A 1 87 ? -9.393 14.833 8.818 1.00 61.06 87 GLU A CA 1
ATOM 690 C C . GLU A 1 87 ? -9.600 14.954 10.327 1.00 61.06 87 GLU A C 1
ATOM 692 O O . GLU A 1 87 ? -9.446 13.980 11.054 1.00 61.06 87 GLU A O 1
ATOM 697 N N . GLU A 1 88 ? -10.070 16.112 10.792 1.00 62.06 88 GLU A N 1
ATOM 698 C CA . GLU A 1 88 ? -10.251 16.401 12.220 1.00 62.06 88 GLU A CA 1
ATOM 699 C C . GLU A 1 88 ? -11.301 15.489 12.878 1.00 62.06 88 GLU A C 1
ATOM 701 O O . GLU A 1 88 ? -11.118 15.004 13.996 1.00 62.06 88 GLU A O 1
ATOM 706 N N . LYS A 1 89 ? -12.397 15.209 12.159 1.00 65.94 89 LYS A N 1
ATOM 707 C CA . LYS A 1 89 ? -13.489 14.369 12.664 1.00 65.94 89 LYS A CA 1
ATOM 708 C C . LYS A 1 89 ? -13.095 12.892 12.700 1.00 65.94 89 LYS A C 1
ATOM 710 O O . LYS A 1 89 ? -13.311 12.237 13.718 1.00 65.94 89 LYS A O 1
ATOM 715 N N . LEU A 1 90 ? -12.510 12.383 11.612 1.00 66.12 90 LEU A N 1
ATOM 716 C CA . LEU A 1 90 ? -12.026 11.001 11.554 1.00 66.12 90 LEU A CA 1
ATOM 717 C C . LEU A 1 90 ? -10.926 10.770 12.585 1.00 66.12 90 LEU A C 1
ATOM 719 O O . LEU A 1 90 ? -10.957 9.761 13.278 1.00 66.12 90 LEU A O 1
ATOM 723 N N . PHE A 1 91 ? -10.001 11.717 12.740 1.00 68.25 91 PHE A N 1
ATOM 724 C CA . PHE A 1 91 ? -8.909 11.600 13.697 1.00 68.25 91 PHE A CA 1
ATOM 725 C C . PHE A 1 91 ? -9.413 11.547 15.145 1.00 68.25 91 PHE A C 1
ATOM 727 O O . PHE A 1 91 ? -8.945 10.717 15.923 1.00 68.25 91 PHE A O 1
ATOM 734 N N . GLY A 1 92 ? -10.419 12.358 15.495 1.00 68.50 92 GLY A N 1
ATOM 735 C CA . GLY A 1 92 ? -11.054 12.306 16.815 1.00 68.50 92 GLY A CA 1
ATOM 736 C C . GLY A 1 92 ? -11.786 10.986 17.093 1.00 68.50 92 GLY A C 1
ATOM 737 O O . GLY A 1 92 ? -11.660 10.422 18.179 1.00 68.50 92 GLY A O 1
ATOM 738 N N . GLU A 1 93 ? -12.530 10.456 16.118 1.00 70.00 93 GLU A N 1
ATOM 739 C CA . GLU A 1 93 ? -13.200 9.150 16.240 1.00 70.00 93 GLU A CA 1
ATOM 740 C C . GLU A 1 93 ? -12.181 7.995 16.312 1.00 70.00 93 GLU A C 1
ATOM 742 O O . GLU A 1 93 ? -12.340 7.072 17.113 1.00 70.00 93 GLU A O 1
ATOM 747 N N . MET A 1 94 ? -11.093 8.088 15.543 1.00 68.25 94 MET A N 1
ATOM 748 C CA . MET A 1 94 ? -10.003 7.114 15.514 1.00 68.25 94 MET A CA 1
ATOM 749 C C . MET A 1 94 ? -9.195 7.092 16.807 1.00 68.25 94 MET A C 1
ATOM 751 O O . MET A 1 94 ? -8.949 6.007 17.316 1.00 68.25 94 MET A O 1
ATOM 755 N N . GLN A 1 95 ? -8.792 8.238 17.365 1.00 67.19 95 GLN A N 1
ATOM 756 C CA . GLN A 1 95 ? -8.018 8.266 18.614 1.00 67.19 95 GLN A CA 1
ATOM 757 C C . GLN A 1 95 ? -8.752 7.553 19.754 1.00 67.19 95 GLN A C 1
ATOM 759 O O . GLN A 1 95 ? -8.145 6.770 20.483 1.00 67.19 95 GLN A O 1
ATOM 764 N N . ASN A 1 96 ? -10.066 7.769 19.857 1.00 68.81 96 ASN A N 1
ATOM 765 C CA . ASN A 1 96 ? -10.899 7.108 20.860 1.00 68.81 96 ASN A CA 1
ATOM 766 C C . ASN A 1 96 ? -11.002 5.594 20.629 1.00 68.81 96 ASN A C 1
ATOM 768 O O . ASN A 1 96 ? -10.993 4.825 21.585 1.00 68.81 96 ASN A O 1
ATOM 772 N N . TRP A 1 97 ? -11.102 5.160 19.370 1.00 66.50 97 TRP A N 1
ATOM 773 C CA . TRP A 1 97 ? -11.180 3.740 19.016 1.00 66.50 97 TRP A CA 1
ATOM 774 C C . TRP A 1 97 ? -9.834 3.011 19.163 1.00 66.50 97 TRP A C 1
ATOM 776 O O . TRP A 1 97 ? -9.792 1.853 19.566 1.00 66.50 97 TRP A O 1
ATOM 786 N N . LEU A 1 98 ? -8.728 3.698 18.880 1.00 65.19 98 LEU A N 1
ATOM 787 C CA . LEU A 1 98 ? -7.374 3.142 18.835 1.00 65.19 98 LEU A CA 1
ATOM 788 C C . LEU A 1 98 ? -6.664 3.089 20.189 1.00 65.19 98 LEU A C 1
ATOM 790 O O . LEU A 1 98 ? -5.560 2.552 20.254 1.00 65.19 98 LEU A O 1
ATOM 794 N N . ASN A 1 99 ? -7.281 3.625 21.245 1.00 63.72 99 ASN A N 1
ATOM 795 C CA . ASN A 1 99 ? -6.837 3.485 22.633 1.00 63.72 99 ASN A CA 1
ATOM 796 C C . ASN A 1 99 ? -5.327 3.786 22.818 1.00 63.72 99 ASN A C 1
ATOM 798 O O . ASN A 1 99 ? -4.581 2.963 23.347 1.00 63.72 99 ASN A O 1
ATOM 802 N N . ASP A 1 100 ? -4.883 4.953 22.331 1.00 60.94 100 ASP A N 1
ATOM 803 C CA . ASP A 1 100 ? -3.486 5.436 22.333 1.00 60.94 100 ASP A CA 1
ATOM 804 C C . ASP A 1 100 ? -2.489 4.672 21.432 1.00 60.94 100 ASP A C 1
ATOM 806 O O . ASP A 1 100 ? -1.302 4.543 21.748 1.00 60.94 100 ASP A O 1
ATOM 810 N N . HIS A 1 101 ? -2.929 4.199 20.261 1.00 66.44 101 HIS A N 1
ATOM 811 C CA . HIS A 1 101 ? -2.012 3.620 19.275 1.00 66.44 101 HIS A CA 1
ATOM 812 C C . HIS A 1 101 ? -0.894 4.609 18.858 1.00 66.44 101 HIS A C 1
ATOM 814 O O . HIS A 1 101 ? -1.194 5.722 18.417 1.00 66.44 101 HIS A O 1
ATOM 820 N N . PRO A 1 102 ? 0.400 4.226 18.925 1.00 61.78 102 PRO A N 1
ATOM 821 C CA . PRO A 1 102 ? 1.511 5.186 18.905 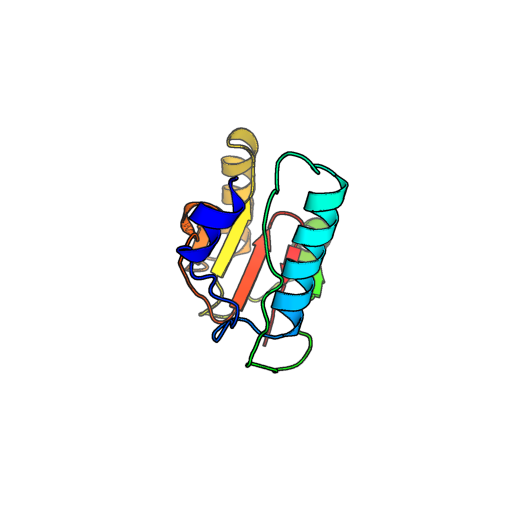1.00 61.78 102 PRO A CA 1
ATOM 822 C C . PRO A 1 102 ? 1.817 5.834 17.546 1.00 61.78 102 PRO A C 1
ATOM 824 O O . PRO A 1 102 ? 2.480 6.869 17.508 1.00 61.78 102 PRO A O 1
ATOM 827 N N . PHE A 1 103 ? 1.367 5.253 16.430 1.00 72.94 103 PHE A N 1
ATOM 828 C CA . PHE A 1 103 ? 1.723 5.729 15.087 1.00 72.94 103 PHE A CA 1
ATOM 829 C C . PHE A 1 103 ? 0.498 5.886 14.188 1.00 72.94 103 PHE A C 1
ATOM 831 O O . PHE A 1 103 ? 0.151 4.975 13.440 1.00 72.94 103 PHE A O 1
ATOM 838 N N . VAL A 1 104 ? -0.142 7.056 14.251 1.00 77.12 104 VAL A N 1
ATOM 839 C CA . VAL A 1 104 ? -1.170 7.499 13.296 1.00 77.12 104 VAL A CA 1
ATOM 840 C C . VAL A 1 104 ? -0.594 8.663 12.494 1.00 77.12 104 VAL A C 1
ATOM 842 O O . VAL A 1 104 ? -0.208 9.673 13.074 1.00 77.12 104 VAL A O 1
ATOM 845 N N . LEU A 1 105 ? -0.490 8.508 11.177 1.00 76.69 105 LEU A N 1
ATOM 846 C CA . LEU A 1 105 ? 0.184 9.438 10.271 1.00 76.69 105 LEU A CA 1
ATOM 847 C C . LEU A 1 105 ? -0.691 9.708 9.048 1.00 76.69 105 LEU A C 1
ATOM 849 O O . LEU A 1 105 ? -1.343 8.808 8.521 1.00 76.69 105 LEU A O 1
ATOM 853 N N . SER A 1 106 ? -0.658 10.924 8.523 1.00 77.00 106 SER A N 1
ATOM 854 C CA . SER A 1 106 ? -1.190 11.185 7.187 1.00 77.00 106 SER A CA 1
ATOM 855 C C . SER A 1 106 ? -0.327 10.501 6.117 1.00 77.00 106 SER A C 1
ATOM 857 O O . SER A 1 106 ? 0.861 10.220 6.310 1.00 77.00 106 SER A O 1
ATOM 859 N N . SER A 1 107 ? -0.892 10.288 4.926 1.00 78.12 107 SER A N 1
ATOM 860 C CA . SER A 1 107 ? -0.135 9.802 3.762 1.00 78.12 107 SER A CA 1
ATOM 861 C C . SER A 1 107 ? 1.054 10.702 3.394 1.00 78.12 107 SER A C 1
ATOM 863 O O . SER A 1 107 ? 1.984 10.237 2.730 1.00 78.12 107 SER A O 1
ATOM 865 N N . LEU A 1 108 ? 1.027 11.983 3.775 1.00 79.81 108 LEU A N 1
ATOM 866 C CA . LEU A 1 108 ? 2.140 12.900 3.547 1.00 79.81 108 LEU A CA 1
ATOM 867 C C . LEU A 1 108 ? 3.256 12.687 4.575 1.00 79.81 108 LEU A C 1
ATOM 869 O O . LEU A 1 108 ? 4.425 12.631 4.195 1.00 79.81 108 LEU A O 1
ATOM 873 N N . GLU A 1 109 ? 2.901 12.536 5.850 1.00 78.94 109 GLU A N 1
ATOM 874 C CA . GLU A 1 109 ? 3.848 12.313 6.951 1.00 78.94 109 GLU A CA 1
ATOM 875 C C . GLU A 1 109 ? 4.523 10.941 6.878 1.00 78.94 109 GLU A C 1
ATOM 877 O O . GLU A 1 109 ? 5.685 10.802 7.252 1.00 78.94 109 GLU A O 1
ATOM 882 N N . SER A 1 110 ? 3.835 9.932 6.340 1.00 81.69 110 SER A N 1
ATOM 883 C CA . SER A 1 110 ? 4.391 8.586 6.167 1.00 81.69 110 SER A CA 1
ATOM 884 C C . SER A 1 110 ? 5.371 8.460 4.994 1.00 81.69 110 SER A C 1
ATOM 886 O O . SER A 1 110 ? 6.003 7.417 4.804 1.00 81.69 110 SER A O 1
ATOM 888 N N . LYS A 1 111 ? 5.535 9.511 4.183 1.00 81.56 111 LYS A N 1
ATOM 889 C CA . LYS A 1 111 ? 6.327 9.450 2.954 1.00 81.56 111 LYS A CA 1
ATOM 890 C C . LYS A 1 111 ? 7.811 9.195 3.236 1.00 81.56 111 LYS A C 1
ATOM 892 O O . LYS A 1 111 ? 8.515 10.037 3.782 1.00 81.56 111 LYS A O 1
ATOM 897 N N . GLY A 1 112 ? 8.310 8.064 2.737 1.00 80.56 112 GLY A N 1
ATOM 898 C CA . GLY A 1 112 ? 9.708 7.650 2.900 1.00 80.56 112 GLY A CA 1
ATOM 899 C C . GLY A 1 112 ? 9.996 6.933 4.220 1.00 80.56 112 GLY A C 1
ATOM 900 O O . GLY A 1 112 ? 11.147 6.567 4.455 1.00 80.56 112 GLY A O 1
ATOM 901 N N . LEU A 1 113 ? 8.970 6.721 5.049 1.00 82.81 113 LEU A N 1
ATOM 902 C CA . LEU A 1 113 ? 9.030 5.869 6.229 1.00 82.81 113 LEU A CA 1
ATOM 903 C C . LEU A 1 113 ? 8.678 4.428 5.873 1.00 82.81 113 LEU A C 1
ATOM 905 O O . LEU A 1 113 ? 8.058 4.144 4.846 1.00 82.81 113 LEU A O 1
ATOM 909 N N . GLU A 1 114 ? 9.104 3.519 6.740 1.00 79.88 114 GLU A N 1
ATOM 910 C CA . GLU A 1 114 ? 8.975 2.085 6.534 1.00 79.88 114 GLU A CA 1
ATOM 911 C C . GLU A 1 114 ? 8.487 1.446 7.812 1.00 79.88 114 GLU A C 1
ATOM 913 O O . GLU A 1 114 ? 9.000 1.732 8.894 1.00 79.88 114 GLU A O 1
ATOM 918 N N . PHE A 1 115 ? 7.503 0.574 7.660 1.00 79.00 115 PHE A N 1
ATOM 919 C CA . PHE A 1 115 ? 6.847 -0.098 8.761 1.00 79.00 115 PHE A CA 1
ATOM 920 C C . PHE A 1 115 ? 6.737 -1.574 8.420 1.00 79.00 115 PHE A C 1
ATOM 922 O O . PHE A 1 115 ? 6.553 -1.942 7.255 1.00 79.00 115 PHE A O 1
ATOM 929 N N . ASP A 1 116 ? 6.860 -2.415 9.439 1.00 72.69 116 ASP A N 1
ATOM 930 C CA . ASP A 1 116 ? 6.671 -3.851 9.268 1.00 72.69 116 ASP A CA 1
ATOM 931 C C . ASP A 1 116 ? 5.207 -4.178 8.963 1.00 72.69 116 ASP A C 1
ATOM 933 O O . ASP A 1 116 ? 4.940 -5.114 8.207 1.00 72.69 116 ASP A O 1
ATOM 937 N N . ASP A 1 117 ? 4.282 -3.374 9.499 1.00 70.75 117 ASP A N 1
ATOM 938 C CA . ASP A 1 117 ? 2.847 -3.543 9.338 1.00 70.75 117 ASP A CA 1
ATOM 939 C C . ASP A 1 117 ? 2.113 -2.194 9.230 1.00 70.75 117 ASP A C 1
ATOM 941 O O . ASP A 1 117 ? 2.452 -1.230 9.924 1.00 70.75 117 ASP A O 1
ATOM 945 N N . VAL A 1 118 ? 1.130 -2.116 8.331 1.00 62.38 118 VAL A N 1
ATOM 946 C CA . VAL A 1 118 ? 0.435 -0.873 7.968 1.00 62.38 118 VAL A CA 1
ATOM 947 C C . VAL A 1 118 ? -1.063 -1.118 7.813 1.00 62.38 118 VAL A C 1
ATOM 949 O O . VAL A 1 118 ? -1.477 -1.983 7.040 1.00 62.38 118 VAL A O 1
ATOM 952 N N . GLY A 1 119 ? -1.872 -0.297 8.486 1.00 62.56 119 GLY A N 1
ATOM 953 C CA . GLY A 1 119 ? -3.299 -0.143 8.202 1.00 62.56 119 GLY A CA 1
ATOM 954 C C . GLY A 1 119 ? -3.557 1.153 7.434 1.00 62.56 119 GLY A C 1
ATOM 955 O O . GLY A 1 119 ? -3.182 2.223 7.907 1.00 62.56 119 GLY A O 1
ATOM 956 N N . GLU A 1 120 ? -4.186 1.083 6.259 1.00 56.00 120 GLU A N 1
ATOM 957 C CA . GLU A 1 120 ? -4.514 2.278 5.461 1.00 56.00 120 GLU A CA 1
ATOM 958 C C . GLU A 1 120 ? -6.008 2.633 5.554 1.00 56.00 120 GLU A C 1
ATOM 960 O O . GLU A 1 120 ? -6.864 1.859 5.124 1.00 56.00 120 GLU A O 1
ATOM 965 N N . PHE A 1 121 ? -6.335 3.819 6.076 1.00 56.00 121 PHE A N 1
ATOM 966 C CA . PHE A 1 121 ? -7.698 4.342 6.215 1.00 56.00 121 PHE A CA 1
ATOM 967 C C . PHE A 1 121 ? -8.039 5.279 5.055 1.00 56.00 121 PHE A C 1
ATOM 969 O O . PHE A 1 121 ? -7.958 6.501 5.143 1.00 56.00 121 PHE A O 1
ATOM 976 N N . CYS A 1 122 ? -8.419 4.664 3.942 1.00 46.81 122 CYS A N 1
ATOM 977 C CA . CYS A 1 122 ? -9.160 5.306 2.849 1.00 46.81 122 CYS A CA 1
ATOM 978 C C . CYS A 1 122 ? -10.179 4.316 2.241 1.00 46.81 122 CYS A C 1
ATOM 980 O O . CYS A 1 122 ? -11.255 4.693 1.784 1.00 46.81 122 CYS A O 1
ATOM 982 N N . LEU A 1 123 ? -9.844 3.027 2.321 1.00 35.88 123 LEU A N 1
ATOM 983 C CA . LEU A 1 123 ? -10.664 1.820 2.246 1.00 35.88 123 LEU A CA 1
ATOM 984 C C . LEU A 1 123 ? -9.860 0.817 3.080 1.00 35.88 123 LEU A C 1
ATOM 986 O O . LEU A 1 123 ? -8.757 0.493 2.657 1.00 35.88 123 LEU A O 1
ATOM 990 N N . VAL A 1 124 ? -10.310 0.433 4.277 1.00 35.31 124 VAL A N 1
ATOM 991 C CA . VAL A 1 124 ? -9.434 -0.185 5.292 1.00 35.31 124 VAL A CA 1
ATOM 992 C C . VAL A 1 124 ? -8.692 -1.401 4.719 1.00 35.31 124 VAL A C 1
ATOM 994 O O . VAL A 1 124 ? -9.286 -2.448 4.524 1.00 35.31 124 VAL A O 1
ATOM 997 N N . ALA A 1 125 ? -7.395 -1.298 4.439 1.00 33.03 125 ALA A N 1
ATOM 998 C CA . ALA A 1 125 ? -6.561 -2.459 4.142 1.00 33.03 125 ALA A CA 1
ATOM 999 C C . ALA A 1 125 ? -5.782 -2.804 5.415 1.00 33.03 125 ALA A C 1
ATOM 1001 O O . ALA A 1 125 ? -4.850 -2.090 5.772 1.00 33.03 125 ALA A O 1
ATOM 1002 N N . LEU A 1 126 ? -6.201 -3.852 6.126 1.00 35.28 126 LEU A N 1
ATOM 1003 C CA . LEU A 1 126 ? -5.478 -4.413 7.264 1.00 35.28 126 LEU A CA 1
ATOM 1004 C C . LEU A 1 126 ? -4.456 -5.412 6.725 1.00 35.28 126 LEU A C 1
ATOM 1006 O O . LEU A 1 126 ? -4.813 -6.484 6.226 1.00 35.28 126 LEU A O 1
ATOM 1010 N N . VAL A 1 127 ? -3.180 -5.062 6.818 1.00 33.94 127 VAL A N 1
ATOM 1011 C CA . VAL A 1 127 ? -2.128 -6.071 6.868 1.00 33.94 127 VAL A CA 1
ATOM 1012 C C . VAL A 1 127 ? -2.043 -6.517 8.333 1.00 33.94 127 VAL A C 1
ATOM 1014 O O . VAL A 1 127 ? -2.248 -5.733 9.255 1.00 33.94 127 VAL A O 1
ATOM 1017 N N . SER A 1 128 ? -1.943 -7.819 8.576 1.00 31.66 128 SER A N 1
ATOM 1018 C CA . SER A 1 128 ? -1.749 -8.361 9.926 1.00 31.66 128 SER A CA 1
ATOM 1019 C C . SER A 1 128 ? -0.870 -9.600 9.857 1.00 31.66 128 SER A C 1
ATOM 1021 O O . SER A 1 128 ? -0.856 -10.318 8.846 1.00 31.66 128 SER A O 1
ATOM 1023 N N . PHE A 1 129 ? -0.099 -9.802 10.924 1.00 37.62 129 PHE A N 1
ATOM 1024 C CA . PHE A 1 129 ? 0.856 -10.893 11.113 1.00 37.62 129 PHE A CA 1
ATOM 1025 C C . PHE A 1 129 ? 0.335 -11.938 12.087 1.00 37.62 129 PHE A C 1
ATOM 1027 O O . PHE A 1 129 ? -0.277 -11.548 13.103 1.00 37.62 129 PHE A O 1
#

Foldseek 3Di:
DVVVVCVPDDDAQEDAADAQQVLVVVQVVVVVCCVVPVPVCDDDDRHGYPHHPDDQWDFDAPVRVLVDLDDDDLQEAEEEEDDPVVCVVVVVVCCVSHVPRPHYYYPVRCPPPHTPFYFYPPGTTGGDD

Organism: NCBI:txid265543

Sequence (129 aa):
TIDHRLKKVVNLRVNYRTTKDILKVANNVIDVAKKKFPNAIQHVAKEQAIKDLGFKVTLCYWDNAMQTEASFGTNQALIFSSNEAQEEKLFGEMQNWLNDHPFVLSSLESKGLEFDDVGEFCLVALVSF